Protein AF-A0A171ALT9-F1 (afdb_monomer_lite)

Foldseek 3Di:
DDDDDDDDPPPPPDDDDDDDDDDDDDDDDDDDDDDDDDDDDDDDDDDDQWDKDKDKDWDQDPVVRDIDIKIWIDTRPDIDMDD

InterPro domains:
  IPR051217 Insect Cuticle Structural [PTHR12236] (17-83)

Sequence (83 aa):
VVDLDMLRTAVVAAAPVAVAHAAPVAVTHAAPAVAVAAHAKHVVDYVDPHPAYQFDYSVHDAHTGDVKHQSESRDGDVVHGSY

Structure (mmCIF, N/CA/C/O backbone):
data_AF-A0A171ALT9-F1
#
_entry.id   AF-A0A171ALT9-F1
#
loop_
_atom_site.group_PDB
_atom_site.id
_atom_site.type_symbol
_atom_site.label_atom_id
_atom_site.label_alt_id
_atom_site.label_comp_id
_atom_site.label_asym_id
_atom_site.label_entity_id
_atom_site.label_seq_id
_atom_site.pdbx_PDB_ins_code
_atom_site.Cartn_x
_atom_site.Cartn_y
_atom_site.Cartn_z
_atom_site.occupancy
_atom_site.B_iso_or_equiv
_atom_site.auth_seq_id
_atom_site.auth_comp_id
_atom_site.auth_asym_id
_atom_site.auth_atom_id
_atom_site.pdbx_PDB_model_num
ATOM 1 N N . VAL A 1 1 ? 87.758 -103.596 -12.948 1.00 46.41 1 VAL A N 1
ATOM 2 C CA . VAL A 1 1 ? 88.895 -102.774 -13.414 1.00 46.41 1 VAL A CA 1
ATOM 3 C C . VAL A 1 1 ? 88.359 -101.921 -14.547 1.00 46.41 1 VAL A C 1
ATOM 5 O O . VAL A 1 1 ? 87.854 -102.523 -15.483 1.00 46.41 1 VAL A O 1
ATOM 8 N N . VAL A 1 2 ? 88.433 -100.589 -14.375 1.00 39.16 2 VAL A N 1
ATOM 9 C CA . VAL A 1 2 ? 88.104 -99.472 -15.302 1.00 39.16 2 VAL A CA 1
ATOM 10 C C . VAL A 1 2 ? 86.650 -99.367 -15.815 1.00 39.16 2 VAL A C 1
ATOM 12 O O . VAL A 1 2 ? 85.989 -100.375 -16.002 1.00 39.16 2 VAL A O 1
ATOM 15 N N . ASP A 1 3 ? 86.055 -98.195 -16.035 1.00 42.22 3 ASP A N 1
ATOM 16 C CA . ASP A 1 3 ? 86.534 -96.816 -15.913 1.00 42.22 3 ASP A CA 1
ATOM 17 C C . ASP A 1 3 ? 85.348 -95.884 -15.648 1.00 42.22 3 ASP A C 1
ATOM 19 O O . ASP A 1 3 ? 84.219 -96.137 -16.075 1.00 42.22 3 ASP A O 1
ATOM 23 N N . LEU A 1 4 ? 85.648 -94.828 -14.904 1.00 55.66 4 LEU A N 1
ATOM 24 C CA . LEU A 1 4 ? 84.831 -93.644 -14.717 1.00 55.66 4 LEU A CA 1
ATOM 25 C C . LEU A 1 4 ? 84.870 -92.823 -16.014 1.00 55.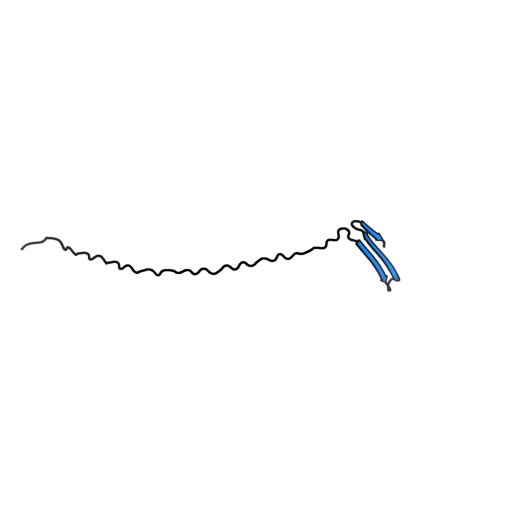66 4 LEU A C 1
ATOM 27 O O . LEU A 1 4 ? 85.854 -92.871 -16.732 1.00 55.66 4 LEU A O 1
ATOM 31 N N . ASP A 1 5 ? 83.857 -91.990 -16.221 1.00 56.19 5 ASP A N 1
ATOM 32 C CA . ASP A 1 5 ? 83.859 -90.914 -17.214 1.00 56.19 5 ASP A CA 1
ATOM 33 C C . ASP A 1 5 ? 83.605 -91.339 -18.664 1.00 56.19 5 ASP A C 1
ATOM 35 O O . ASP A 1 5 ? 84.415 -91.954 -19.341 1.00 56.19 5 ASP A O 1
ATOM 39 N N . MET A 1 6 ? 82.439 -90.951 -19.166 1.00 48.25 6 MET A N 1
ATOM 40 C CA . MET A 1 6 ? 82.357 -90.069 -20.328 1.00 48.25 6 MET A CA 1
ATOM 41 C C . MET A 1 6 ? 80.894 -90.017 -20.740 1.00 48.25 6 MET A C 1
ATOM 43 O O . MET A 1 6 ? 80.340 -90.889 -21.395 1.00 48.25 6 MET A O 1
ATOM 47 N N . LEU A 1 7 ? 80.210 -89.024 -20.196 1.00 46.97 7 LEU A N 1
ATOM 48 C CA . LEU A 1 7 ? 79.917 -87.804 -20.935 1.00 46.97 7 LEU A CA 1
ATOM 49 C C . LEU A 1 7 ? 78.582 -87.930 -21.673 1.00 46.97 7 LEU A C 1
ATOM 51 O O . LEU A 1 7 ? 78.414 -88.685 -22.622 1.00 46.97 7 LEU A O 1
ATOM 55 N N . ARG A 1 8 ? 77.703 -87.004 -21.286 1.00 53.38 8 ARG A N 1
ATOM 56 C CA . ARG A 1 8 ? 76.660 -86.408 -22.126 1.00 53.38 8 ARG A CA 1
ATOM 57 C C . ARG A 1 8 ? 75.386 -87.229 -22.254 1.00 53.38 8 ARG A C 1
ATOM 59 O O . ARG A 1 8 ? 74.944 -87.601 -23.334 1.00 53.38 8 ARG A O 1
ATOM 66 N N . THR A 1 9 ? 74.685 -87.276 -21.126 1.00 43.81 9 THR A N 1
ATOM 67 C CA . THR A 1 9 ? 73.242 -87.026 -21.097 1.00 43.81 9 THR A CA 1
ATOM 68 C C . THR A 1 9 ? 72.934 -85.735 -21.867 1.00 43.81 9 THR A C 1
ATOM 70 O O . THR A 1 9 ? 72.994 -84.638 -21.317 1.00 43.81 9 THR A O 1
ATOM 73 N N . ALA A 1 10 ? 72.622 -85.850 -23.155 1.00 44.91 10 ALA A N 1
ATOM 74 C CA . ALA A 1 10 ? 71.876 -84.830 -23.877 1.00 44.91 10 ALA A CA 1
ATOM 75 C C . ALA A 1 10 ? 70.389 -85.143 -23.680 1.00 44.91 10 ALA A C 1
ATOM 77 O O . ALA A 1 10 ? 69.756 -85.789 -24.513 1.00 44.91 10 ALA A O 1
ATOM 78 N N . VAL A 1 11 ? 69.835 -84.736 -22.535 1.00 47.00 11 VAL A N 1
ATOM 79 C CA . VAL A 1 11 ? 68.378 -84.640 -22.408 1.00 47.00 11 VAL A CA 1
ATOM 80 C C . VAL A 1 11 ? 67.951 -83.527 -23.354 1.00 47.00 11 VAL A C 1
ATOM 82 O O . VAL A 1 11 ? 68.240 -82.352 -23.132 1.00 47.00 11 VAL A O 1
ATOM 85 N N . VAL A 1 12 ? 67.317 -83.922 -24.455 1.00 52.47 12 VAL A N 1
ATOM 86 C CA . VAL A 1 12 ? 66.616 -83.015 -25.358 1.00 52.47 12 VAL A CA 1
ATOM 87 C C . VAL A 1 12 ? 65.504 -82.367 -24.543 1.00 52.47 12 VAL A C 1
ATOM 89 O O . VAL A 1 12 ? 64.517 -83.012 -24.192 1.00 52.47 12 VAL A O 1
ATOM 92 N N . ALA A 1 13 ? 65.684 -81.097 -24.193 1.00 56.62 13 ALA A N 1
ATOM 93 C CA . ALA A 1 13 ? 64.630 -80.305 -23.588 1.00 56.62 13 ALA A CA 1
ATOM 94 C C . ALA A 1 13 ? 63.563 -80.040 -24.661 1.00 56.62 13 ALA A C 1
ATOM 96 O O . ALA A 1 13 ? 63.742 -79.194 -25.536 1.00 56.62 13 ALA A O 1
ATOM 97 N N . ALA A 1 14 ? 62.466 -80.796 -24.626 1.00 58.62 14 ALA A N 1
ATOM 98 C CA . ALA A 1 14 ? 61.291 -80.506 -25.435 1.00 58.62 14 ALA A CA 1
ATOM 99 C C . ALA A 1 14 ? 60.638 -79.221 -24.901 1.00 58.62 14 ALA A C 1
ATOM 101 O O . ALA A 1 14 ? 60.095 -79.202 -23.797 1.00 58.62 14 ALA A O 1
ATOM 102 N N . ALA A 1 15 ? 60.740 -78.13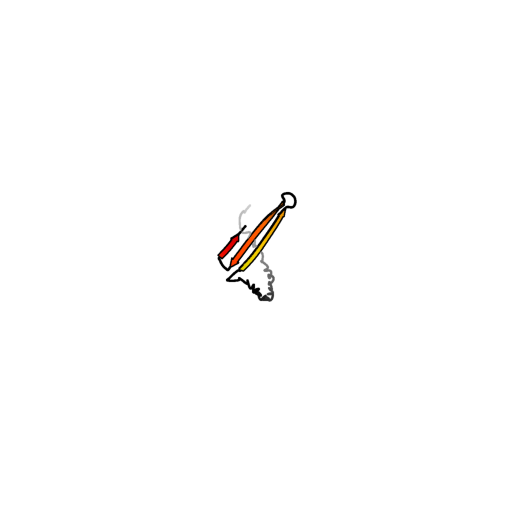2 -25.663 1.00 55.38 15 ALA A N 1
ATOM 103 C CA . ALA A 1 15 ? 60.093 -76.870 -25.326 1.00 55.38 15 ALA A CA 1
ATOM 104 C C . ALA A 1 15 ? 58.568 -76.990 -25.517 1.00 55.38 15 ALA A C 1
ATOM 106 O O . ALA A 1 15 ? 58.126 -77.601 -26.495 1.00 55.38 15 ALA A O 1
ATOM 107 N N . PRO A 1 16 ? 57.743 -76.417 -24.623 1.00 60.19 16 PRO A N 1
ATOM 108 C CA . PRO A 1 16 ? 56.298 -76.461 -24.784 1.00 60.19 16 PRO A CA 1
ATOM 109 C C . PRO A 1 16 ? 55.881 -75.605 -25.986 1.00 60.19 16 PRO A C 1
ATOM 111 O O . PRO A 1 16 ? 56.256 -74.438 -26.099 1.00 60.19 16 PRO A O 1
ATOM 114 N N . VAL A 1 17 ? 55.085 -76.184 -26.885 1.00 61.72 17 VAL A N 1
ATOM 115 C CA . VAL A 1 17 ? 54.462 -75.456 -27.995 1.00 61.72 17 VAL A CA 1
ATOM 116 C C . VAL A 1 17 ? 53.307 -74.633 -27.431 1.00 61.72 17 VAL A C 1
ATOM 118 O O . VAL A 1 17 ? 52.339 -75.186 -26.911 1.00 61.72 17 VAL A O 1
ATOM 121 N N . ALA A 1 18 ? 53.407 -73.308 -27.519 1.00 62.34 18 ALA A N 1
ATOM 122 C CA . ALA A 1 18 ? 52.323 -72.416 -27.131 1.00 62.34 18 ALA A CA 1
ATOM 123 C C . ALA A 1 18 ? 51.217 -72.449 -28.197 1.00 62.34 18 ALA A C 1
ATOM 125 O O . ALA A 1 18 ? 51.447 -72.106 -29.356 1.00 62.34 18 ALA A O 1
ATOM 126 N N . VAL A 1 19 ? 50.011 -72.857 -27.804 1.00 61.88 19 VAL A N 1
ATOM 127 C CA . VAL A 1 19 ? 48.820 -72.780 -28.656 1.00 61.88 19 VAL A CA 1
ATOM 128 C C . VAL A 1 19 ? 48.208 -71.391 -28.490 1.00 61.88 19 VAL A C 1
ATOM 130 O O . VAL A 1 19 ? 47.832 -70.999 -27.387 1.00 61.88 19 VAL A O 1
ATOM 133 N N . ALA A 1 20 ? 48.128 -70.626 -29.579 1.00 66.75 20 ALA A N 1
ATOM 134 C CA . ALA A 1 20 ? 47.478 -69.321 -29.576 1.00 66.75 20 ALA A CA 1
ATOM 135 C C . ALA A 1 20 ? 45.952 -69.494 -29.653 1.00 66.75 20 ALA A C 1
ATOM 137 O O . ALA A 1 20 ? 45.436 -70.094 -30.596 1.00 66.75 20 ALA A O 1
ATOM 138 N N . HIS A 1 21 ? 45.226 -68.955 -28.673 1.00 57.44 21 HIS A N 1
ATOM 139 C CA . HIS A 1 21 ? 43.765 -68.897 -28.697 1.00 57.44 21 HIS A CA 1
ATOM 140 C C . HIS A 1 21 ? 43.301 -67.576 -29.323 1.00 57.44 21 HIS A C 1
ATOM 142 O O . HIS A 1 21 ? 43.801 -66.508 -28.970 1.00 57.44 21 HIS A O 1
ATOM 148 N N . ALA A 1 22 ? 42.348 -67.640 -30.257 1.00 70.19 22 ALA A N 1
ATOM 149 C CA . ALA A 1 22 ? 41.760 -66.450 -30.864 1.00 70.19 22 ALA A CA 1
ATOM 150 C C . ALA A 1 22 ? 40.891 -65.696 -29.842 1.00 70.19 22 ALA A C 1
ATOM 152 O O . ALA A 1 22 ? 40.025 -66.289 -29.197 1.00 70.19 22 ALA A O 1
ATOM 153 N N . ALA A 1 23 ? 41.127 -64.390 -29.701 1.00 71.00 23 ALA A N 1
ATOM 154 C CA . ALA A 1 23 ? 40.360 -63.525 -28.811 1.00 71.00 23 ALA A CA 1
ATOM 155 C C . ALA A 1 23 ? 38.999 -63.147 -29.432 1.00 71.00 23 ALA A C 1
ATOM 157 O O . ALA A 1 23 ? 38.908 -62.992 -30.654 1.00 71.00 23 ALA A O 1
ATOM 158 N N . PRO A 1 24 ? 37.938 -62.970 -28.623 1.00 67.12 24 PRO A N 1
ATOM 159 C CA . PRO A 1 24 ? 36.638 -62.555 -29.135 1.00 67.12 24 PRO A CA 1
ATOM 160 C C . PRO A 1 24 ? 36.674 -61.103 -29.628 1.00 67.12 24 PRO A C 1
ATOM 162 O O . PRO A 1 24 ? 37.241 -60.22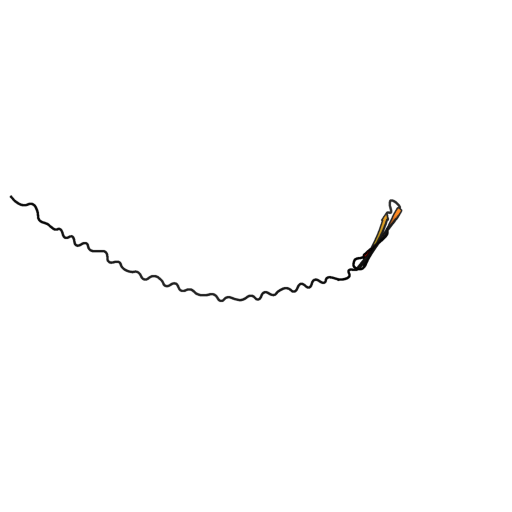0 -28.984 1.00 67.12 24 PRO A O 1
ATOM 165 N N . VAL A 1 25 ? 36.028 -60.854 -30.768 1.00 73.44 25 VAL A N 1
ATOM 166 C CA . VAL A 1 25 ? 35.861 -59.511 -31.336 1.00 73.44 25 VAL A CA 1
ATOM 167 C C . VAL A 1 25 ? 34.688 -58.822 -30.643 1.00 73.44 25 VAL A C 1
ATOM 169 O O . VAL A 1 25 ? 33.562 -59.316 -30.677 1.00 73.44 25 VAL A O 1
ATOM 172 N N . ALA A 1 26 ? 34.944 -57.672 -30.021 1.00 71.00 26 ALA A N 1
ATOM 173 C CA . ALA A 1 26 ? 33.894 -56.840 -29.448 1.00 71.00 26 ALA A CA 1
ATOM 174 C C . ALA A 1 26 ? 33.187 -56.044 -30.555 1.00 71.00 26 ALA A C 1
ATOM 176 O O . ALA A 1 26 ? 33.829 -55.303 -31.299 1.00 71.00 26 ALA A O 1
ATOM 177 N N . VAL A 1 27 ? 31.863 -56.175 -30.642 1.00 69.81 27 VAL A N 1
ATOM 178 C CA . VAL A 1 27 ? 31.020 -55.366 -31.532 1.00 69.81 27 VAL A CA 1
ATOM 179 C C . VAL A 1 27 ? 30.289 -54.328 -30.691 1.00 69.81 27 VAL A C 1
ATOM 181 O O . VAL A 1 27 ? 29.543 -54.675 -29.774 1.00 69.81 27 VAL A O 1
ATOM 184 N N . THR A 1 28 ? 30.507 -53.052 -30.994 1.00 72.88 28 THR A N 1
ATOM 185 C CA . THR A 1 28 ? 29.833 -51.930 -30.339 1.00 72.88 28 THR A CA 1
ATOM 186 C C . THR A 1 28 ? 28.673 -51.442 -31.205 1.00 72.88 28 THR A C 1
ATOM 188 O O . THR A 1 28 ? 28.807 -51.274 -32.414 1.00 72.88 28 THR A O 1
ATOM 191 N N . HIS A 1 29 ? 27.517 -51.208 -30.582 1.00 66.44 29 HIS A N 1
ATOM 192 C CA . HIS A 1 29 ? 26.365 -50.584 -31.230 1.00 66.44 29 HIS A CA 1
ATOM 193 C C . HIS A 1 29 ? 26.189 -49.174 -30.666 1.00 66.44 29 HIS A C 1
ATOM 195 O O . HIS A 1 29 ? 26.110 -48.997 -29.450 1.00 66.44 29 HIS A O 1
ATOM 201 N N . ALA A 1 30 ? 26.144 -48.172 -31.544 1.00 75.62 30 ALA A N 1
ATOM 202 C CA . ALA A 1 30 ? 25.884 -46.789 -31.162 1.00 75.62 30 ALA A CA 1
ATOM 203 C C . ALA A 1 30 ? 24.370 -46.536 -31.081 1.00 75.62 30 ALA A C 1
ATOM 205 O O . ALA A 1 30 ? 23.635 -46.848 -32.019 1.00 75.62 30 ALA A O 1
ATOM 206 N N . ALA A 1 31 ? 23.908 -45.960 -29.970 1.00 76.31 31 ALA A N 1
ATOM 207 C CA . ALA A 1 31 ? 22.525 -45.513 -29.823 1.00 76.31 31 ALA A CA 1
ATOM 208 C C . ALA A 1 31 ? 22.316 -44.152 -30.522 1.00 76.31 31 ALA A C 1
ATOM 210 O O . ALA A 1 31 ? 23.222 -43.314 -30.495 1.00 76.31 31 ALA A O 1
ATOM 211 N N . PRO A 1 32 ? 21.141 -43.895 -31.127 1.00 73.50 32 PRO A N 1
ATOM 212 C CA . PRO A 1 32 ? 20.853 -42.603 -31.736 1.00 73.50 32 PRO A CA 1
ATOM 213 C C . PRO A 1 32 ? 20.678 -41.525 -30.659 1.00 73.50 32 PRO A C 1
ATOM 215 O O . PRO A 1 32 ? 19.916 -41.692 -29.706 1.00 73.50 32 PRO A O 1
ATOM 218 N N . ALA A 1 33 ? 21.367 -40.397 -30.828 1.00 76.94 33 ALA A N 1
ATOM 219 C CA . ALA A 1 33 ? 21.179 -39.222 -29.989 1.00 76.94 33 ALA A CA 1
ATOM 220 C C . ALA A 1 33 ? 19.918 -38.465 -30.433 1.00 76.94 33 ALA A C 1
ATOM 222 O O . ALA A 1 33 ? 19.834 -37.998 -31.569 1.00 76.94 33 ALA A O 1
ATOM 223 N N . VAL A 1 34 ? 18.942 -38.333 -29.534 1.00 76.19 34 VAL A N 1
ATOM 224 C CA . VAL A 1 34 ? 17.749 -37.506 -29.756 1.00 76.19 34 VAL A CA 1
ATOM 225 C C . VAL A 1 34 ? 18.004 -36.129 -29.155 1.00 76.19 34 VAL A C 1
ATOM 227 O O . VAL A 1 34 ? 18.184 -35.995 -27.945 1.00 76.19 34 VAL A O 1
ATOM 230 N N . ALA A 1 35 ? 18.028 -35.099 -29.998 1.00 76.19 35 ALA A N 1
ATOM 231 C CA . ALA A 1 35 ? 18.113 -33.720 -29.541 1.00 76.19 35 ALA A CA 1
ATOM 232 C C . ALA A 1 35 ? 16.754 -33.279 -28.977 1.00 76.19 35 ALA A C 1
ATOM 234 O O . ALA A 1 35 ? 15.754 -33.253 -29.694 1.00 76.19 35 ALA A O 1
ATOM 235 N N . VAL A 1 36 ? 16.719 -32.918 -27.694 1.00 74.50 36 VAL A N 1
ATOM 236 C CA . VAL A 1 36 ? 15.559 -32.264 -27.078 1.00 74.50 36 VAL A CA 1
ATOM 237 C C . VAL A 1 36 ? 15.738 -30.760 -27.242 1.00 74.50 36 VAL A C 1
ATOM 239 O O . VAL A 1 36 ? 16.684 -30.181 -26.708 1.00 74.50 36 VAL A O 1
ATOM 242 N N . ALA A 1 37 ? 14.841 -30.120 -27.991 1.00 76.12 37 ALA A N 1
ATOM 243 C CA . ALA A 1 37 ? 14.818 -28.668 -28.088 1.00 76.12 37 ALA A CA 1
ATOM 244 C C . ALA A 1 37 ? 14.395 -28.076 -26.735 1.00 76.12 37 ALA A C 1
ATOM 246 O O . ALA A 1 37 ? 13.309 -28.361 -26.229 1.00 76.12 37 ALA A O 1
ATOM 247 N N . ALA A 1 38 ? 15.254 -27.248 -26.144 1.00 74.44 38 ALA A N 1
ATOM 248 C CA . ALA A 1 38 ? 14.900 -26.484 -24.959 1.00 74.44 38 ALA A CA 1
ATOM 249 C C . ALA A 1 38 ? 13.932 -25.361 -25.360 1.00 74.44 38 ALA A C 1
ATOM 251 O O . ALA A 1 38 ? 14.311 -24.420 -26.057 1.00 74.44 38 ALA A O 1
ATOM 252 N N . HIS A 1 39 ? 12.678 -25.444 -24.917 1.00 71.44 39 HIS A N 1
ATOM 253 C CA . HIS A 1 39 ? 11.760 -24.313 -24.995 1.00 71.44 39 HIS A CA 1
ATOM 254 C C . HIS A 1 39 ? 12.050 -23.346 -23.847 1.00 71.44 39 HIS A C 1
ATOM 256 O O . HIS A 1 39 ? 11.728 -23.619 -22.689 1.00 71.44 39 HIS A O 1
ATOM 262 N N . ALA A 1 40 ? 12.665 -22.208 -24.170 1.00 74.62 40 ALA A N 1
ATOM 263 C CA . ALA A 1 40 ? 12.780 -21.096 -23.239 1.00 74.62 40 ALA A CA 1
ATOM 264 C C . ALA A 1 40 ? 11.373 -20.558 -22.932 1.00 74.62 40 ALA A C 1
ATOM 266 O O . ALA A 1 40 ? 10.634 -20.160 -23.833 1.00 74.62 40 ALA A O 1
ATOM 267 N N . LYS A 1 41 ? 10.988 -20.567 -21.653 1.00 72.94 41 LYS A N 1
ATOM 268 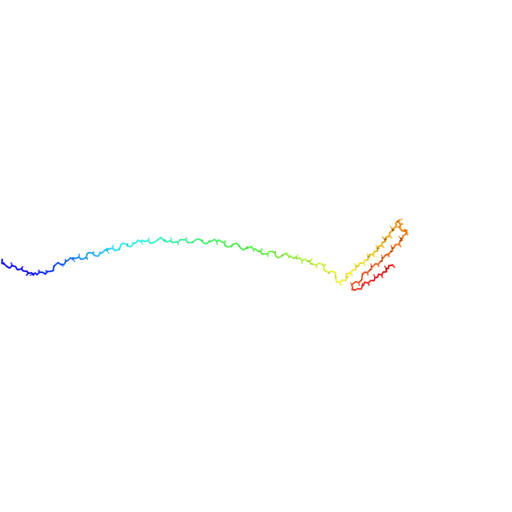C CA . LYS A 1 41 ? 9.759 -19.916 -21.195 1.00 72.94 41 LYS A CA 1
ATOM 269 C C . LYS A 1 41 ? 9.984 -18.405 -21.251 1.00 72.94 41 LYS A C 1
ATOM 271 O O . LYS A 1 41 ? 10.840 -17.897 -20.534 1.00 72.94 41 LYS A O 1
ATOM 276 N N . HIS A 1 42 ? 9.224 -17.697 -22.081 1.00 69.50 42 HIS A N 1
ATOM 277 C CA . HIS A 1 42 ? 9.144 -16.241 -22.003 1.00 69.50 42 HIS A CA 1
ATOM 278 C C . HIS A 1 42 ? 8.347 -15.866 -20.749 1.00 69.50 42 HIS A C 1
ATOM 280 O O . HIS A 1 42 ? 7.123 -15.981 -20.734 1.00 69.50 42 HIS A O 1
ATOM 286 N N . VAL A 1 43 ? 9.043 -15.458 -19.688 1.00 73.44 43 VAL A N 1
ATOM 287 C CA . VAL A 1 43 ? 8.428 -14.759 -18.555 1.00 73.44 43 VAL A CA 1
ATOM 288 C C . VAL A 1 43 ? 8.389 -13.283 -18.935 1.00 73.44 43 VAL A C 1
ATOM 290 O O . VAL A 1 43 ? 9.435 -12.679 -19.161 1.00 73.44 43 VAL A O 1
ATOM 293 N N . VAL A 1 44 ? 7.189 -12.729 -19.091 1.00 74.56 44 VAL A N 1
ATOM 294 C CA . VAL A 1 44 ? 6.994 -11.288 -19.276 1.00 74.56 44 VAL A CA 1
ATOM 295 C C . VAL A 1 44 ? 6.667 -10.712 -17.904 1.00 74.56 44 VAL A C 1
ATOM 297 O O . VAL A 1 44 ? 5.545 -10.874 -17.426 1.00 74.56 44 VAL A O 1
ATOM 300 N N . ASP A 1 45 ? 7.651 -10.078 -17.267 1.00 75.69 45 ASP A N 1
ATOM 301 C CA . ASP A 1 45 ? 7.418 -9.271 -16.069 1.00 75.69 45 ASP A CA 1
ATOM 302 C C . ASP A 1 45 ? 6.823 -7.925 -16.496 1.00 75.69 45 ASP A C 1
ATOM 304 O O . ASP A 1 45 ? 7.474 -7.115 -17.159 1.00 75.69 45 ASP A O 1
ATOM 308 N N . TYR A 1 46 ? 5.561 -7.692 -16.138 1.00 76.69 46 TYR A N 1
ATOM 309 C CA . TYR A 1 46 ? 4.904 -6.402 -16.326 1.00 76.69 46 TYR A CA 1
ATOM 310 C C . TYR A 1 46 ? 5.297 -5.476 -15.174 1.00 76.69 46 TYR A C 1
ATOM 312 O O . TYR A 1 46 ? 4.666 -5.476 -14.119 1.00 76.69 46 TYR A O 1
ATOM 320 N N . VAL A 1 47 ? 6.368 -4.709 -15.373 1.00 86.56 47 VAL A N 1
ATOM 321 C CA . VAL A 1 47 ? 6.769 -3.633 -14.459 1.00 86.56 47 VAL A CA 1
ATOM 322 C C . VAL A 1 47 ? 6.043 -2.356 -14.875 1.00 86.56 47 VAL A C 1
ATOM 324 O O . VAL A 1 47 ? 6.221 -1.887 -15.998 1.00 86.56 47 VAL A O 1
ATOM 327 N N . ASP A 1 48 ? 5.229 -1.802 -13.978 1.00 90.06 48 ASP A N 1
ATOM 328 C CA . ASP A 1 48 ? 4.633 -0.479 -14.161 1.00 90.06 48 ASP A CA 1
ATOM 329 C C . ASP A 1 48 ? 5.705 0.601 -13.915 1.00 90.06 48 ASP A C 1
ATOM 331 O O . ASP A 1 48 ? 6.242 0.668 -12.804 1.00 90.06 48 ASP A O 1
ATOM 335 N N . PRO A 1 49 ? 6.064 1.424 -14.921 1.00 91.88 49 PRO A N 1
ATOM 336 C CA . PRO A 1 49 ? 7.055 2.481 -14.749 1.00 91.88 49 PRO A CA 1
ATOM 337 C C . PRO A 1 49 ? 6.561 3.642 -13.873 1.00 91.88 49 PRO A C 1
ATOM 339 O O . PRO A 1 49 ? 7.387 4.458 -13.468 1.00 91.88 49 PRO A O 1
ATOM 342 N N . HIS A 1 50 ? 5.257 3.744 -13.590 1.00 94.94 50 HIS A N 1
ATOM 343 C CA . HIS A 1 50 ? 4.677 4.826 -12.791 1.00 94.94 50 HIS A CA 1
ATOM 344 C C . HIS A 1 50 ? 3.624 4.291 -11.803 1.00 94.94 50 HIS A C 1
ATOM 346 O O . HIS A 1 50 ? 2.425 4.505 -11.990 1.00 94.94 50 HIS A O 1
ATOM 352 N N . PRO A 1 51 ? 4.052 3.581 -10.740 1.00 94.56 51 PRO A N 1
ATOM 353 C CA . PRO A 1 51 ? 3.131 2.928 -9.820 1.00 94.56 51 PRO A CA 1
ATOM 354 C C . PRO A 1 51 ? 2.310 3.953 -9.035 1.00 94.56 51 PRO A C 1
ATOM 356 O O . PRO A 1 51 ? 2.860 4.871 -8.423 1.00 94.56 51 PRO A O 1
ATOM 359 N N . ALA A 1 52 ? 0.997 3.747 -8.985 1.00 96.75 52 ALA A N 1
ATOM 360 C CA . ALA A 1 52 ? 0.076 4.600 -8.245 1.00 96.75 52 ALA A CA 1
ATOM 361 C C . ALA A 1 52 ? -0.882 3.780 -7.373 1.00 96.75 52 ALA A C 1
ATOM 363 O O . ALA A 1 52 ? -1.338 2.704 -7.767 1.00 96.75 52 ALA A O 1
ATOM 364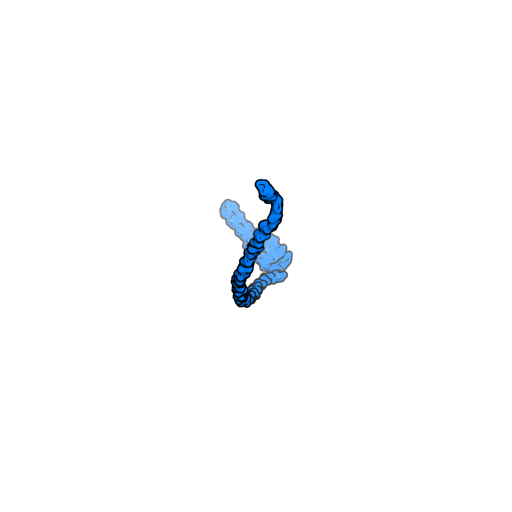 N N . TYR A 1 53 ? -1.197 4.297 -6.185 1.00 97.62 53 TYR A N 1
ATOM 365 C CA . TYR A 1 53 ? -2.219 3.733 -5.303 1.00 97.62 53 TYR A CA 1
ATOM 366 C C . TYR A 1 53 ? -2.880 4.811 -4.448 1.00 97.62 53 TYR A C 1
ATOM 368 O O . TYR A 1 53 ? -2.325 5.888 -4.232 1.00 97.62 53 TYR A O 1
ATOM 376 N N . GLN A 1 54 ? -4.049 4.475 -3.911 1.00 97.75 54 GLN A N 1
ATOM 377 C CA . GLN A 1 54 ? -4.766 5.272 -2.926 1.00 97.75 54 GLN A CA 1
ATOM 378 C C . GLN A 1 54 ? -5.322 4.329 -1.863 1.00 97.75 54 GLN A C 1
ATOM 380 O O . GLN A 1 54 ? -5.991 3.348 -2.198 1.00 97.75 54 GLN A O 1
ATOM 385 N N . PHE A 1 55 ? -5.042 4.625 -0.600 1.00 98.06 55 PHE A N 1
ATOM 386 C CA . PHE A 1 55 ? -5.573 3.898 0.541 1.00 98.06 55 PHE A CA 1
ATOM 387 C C . PHE A 1 55 ? -6.160 4.862 1.563 1.00 98.06 55 PHE A C 1
ATOM 389 O O . PHE A 1 55 ? -5.596 5.920 1.836 1.00 98.06 55 PHE A O 1
ATOM 396 N N . ASP A 1 56 ? -7.269 4.442 2.159 1.00 97.94 56 ASP A N 1
ATOM 397 C CA . ASP A 1 56 ? -7.967 5.162 3.211 1.00 97.94 56 ASP A CA 1
ATOM 398 C C . ASP A 1 56 ? -8.359 4.163 4.299 1.00 97.94 56 ASP A C 1
ATOM 400 O O . ASP A 1 56 ? -8.899 3.086 4.018 1.00 97.94 56 ASP A O 1
ATOM 404 N N . TYR A 1 57 ? -8.078 4.514 5.550 1.00 96.44 57 TYR A N 1
ATOM 405 C CA . TYR A 1 57 ? -8.326 3.669 6.710 1.00 96.44 57 TYR A CA 1
ATOM 406 C C . TYR A 1 57 ? -9.102 4.440 7.768 1.00 96.44 57 TYR A C 1
ATOM 408 O O . TYR A 1 57 ? -8.855 5.615 8.033 1.00 96.44 57 TYR A O 1
ATOM 416 N N . SER A 1 58 ? -10.030 3.749 8.422 1.00 96.56 58 SER A N 1
ATOM 417 C CA . SER A 1 58 ? -10.779 4.280 9.556 1.00 96.56 58 SER A CA 1
ATOM 418 C C . SER A 1 58 ? -10.833 3.255 10.681 1.00 96.56 58 SER A C 1
ATOM 420 O O . SER A 1 58 ? -11.006 2.057 10.451 1.00 96.56 58 SER A O 1
ATOM 422 N N . VAL A 1 59 ? -10.660 3.729 11.913 1.00 96.81 59 VAL A N 1
ATOM 423 C CA . VAL A 1 59 ? -10.787 2.916 13.126 1.00 96.81 59 VAL A CA 1
ATOM 424 C C . VAL A 1 59 ? -11.875 3.531 13.982 1.00 96.81 59 VAL A C 1
ATOM 426 O O . VAL A 1 59 ? -11.762 4.681 14.403 1.00 96.81 59 VAL A O 1
ATOM 429 N N . HIS A 1 60 ? -12.932 2.758 14.209 1.00 97.56 60 HIS A N 1
ATOM 430 C CA . HIS A 1 60 ? -14.047 3.126 15.072 1.00 97.56 60 HIS A CA 1
ATOM 431 C C . HIS A 1 60 ? -13.950 2.289 16.348 1.00 97.56 60 HIS A C 1
ATOM 433 O O . HIS A 1 60 ? -14.269 1.098 16.336 1.00 97.56 60 HIS A O 1
ATOM 439 N N . ASP A 1 61 ? -13.489 2.896 17.439 1.00 96.44 61 ASP A N 1
ATOM 440 C CA . ASP A 1 61 ? -13.387 2.236 18.739 1.00 96.44 61 ASP A CA 1
ATOM 441 C C . ASP A 1 61 ? -14.646 2.523 19.567 1.00 96.44 61 ASP A C 1
ATOM 443 O O . ASP A 1 61 ? -14.829 3.615 20.097 1.00 96.44 61 ASP A O 1
ATOM 447 N N . ALA A 1 62 ? -15.535 1.536 19.691 1.00 96.25 62 ALA A N 1
ATOM 448 C CA . ALA A 1 62 ? -16.762 1.683 20.475 1.00 96.25 62 ALA A CA 1
ATOM 449 C C . ALA A 1 62 ? -16.523 1.714 21.997 1.00 96.25 62 ALA A C 1
ATOM 451 O O . ALA A 1 62 ? -17.413 2.122 22.742 1.00 96.25 62 ALA A O 1
ATOM 452 N N . HIS A 1 63 ? -15.360 1.259 22.472 1.00 96.56 63 HIS A N 1
ATOM 453 C CA . HIS A 1 63 ? -15.031 1.231 23.893 1.00 96.56 63 HIS A CA 1
ATOM 454 C C . HIS A 1 63 ? -14.504 2.585 24.376 1.00 96.56 63 HIS A C 1
ATOM 456 O O . HIS A 1 63 ? -14.922 3.048 25.437 1.00 96.56 63 HIS A O 1
ATOM 462 N N . THR A 1 64 ? -13.625 3.233 23.604 1.00 96.31 64 THR A N 1
ATOM 463 C CA . THR A 1 64 ? -13.123 4.584 23.923 1.00 96.31 64 THR A CA 1
ATOM 464 C C . THR A 1 64 ? -13.970 5.701 23.314 1.00 96.31 64 THR A C 1
ATOM 466 O O . THR A 1 64 ? -13.965 6.818 23.826 1.00 96.31 64 THR A O 1
ATOM 469 N N . GLY A 1 65 ? -14.716 5.409 22.246 1.00 95.31 65 GLY A N 1
ATOM 470 C CA . GLY A 1 65 ? -15.446 6.394 21.447 1.00 95.31 65 GLY A CA 1
ATOM 471 C C . GLY A 1 65 ? -14.578 7.120 20.415 1.00 95.31 65 GLY A C 1
ATOM 472 O O . GLY A 1 65 ? -15.076 8.022 19.740 1.00 95.31 65 GLY A O 1
ATOM 473 N N . ASP A 1 66 ? -13.301 6.752 20.280 1.00 96.69 66 ASP A N 1
ATOM 474 C CA . ASP A 1 66 ? -12.400 7.385 19.322 1.00 96.69 66 ASP A CA 1
ATOM 475 C C . ASP A 1 66 ? -12.732 6.971 17.887 1.00 96.69 66 ASP A C 1
ATOM 477 O O . ASP A 1 66 ? -12.862 5.786 17.564 1.00 96.69 66 ASP A O 1
ATOM 481 N N . VAL A 1 67 ? -12.751 7.963 16.999 1.00 96.12 67 VAL A N 1
ATOM 482 C CA . VAL A 1 67 ? -12.764 7.752 15.553 1.00 96.12 67 VAL A CA 1
ATOM 483 C C . VAL A 1 67 ? -11.477 8.329 14.988 1.00 96.12 67 VAL A C 1
ATOM 485 O O . VAL A 1 67 ? -11.221 9.527 15.101 1.00 96.12 67 VAL A O 1
ATOM 488 N N . LYS A 1 68 ? -10.655 7.460 14.404 1.00 96.31 68 LYS A N 1
ATOM 489 C CA . LYS A 1 68 ? -9.390 7.819 13.752 1.00 96.31 68 LYS A CA 1
ATOM 490 C C . LYS A 1 68 ? -9.514 7.573 12.260 1.00 96.31 68 LYS A C 1
ATOM 492 O O . LYS A 1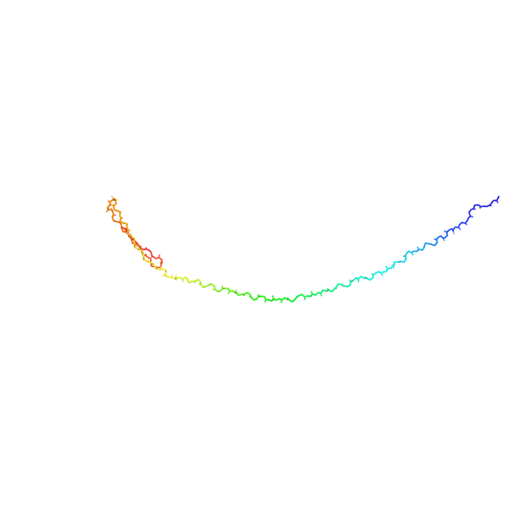 68 ? -10.126 6.585 11.850 1.00 96.31 68 LYS A O 1
ATOM 497 N N . HIS A 1 69 ? -8.914 8.452 11.475 1.00 97.81 69 HIS A N 1
ATOM 498 C CA . HIS A 1 69 ? -8.850 8.340 10.028 1.00 97.81 69 HIS A CA 1
ATOM 499 C C . HIS A 1 69 ? -7.389 8.421 9.590 1.00 97.81 69 HIS A C 1
ATOM 501 O O . HIS A 1 69 ? -6.573 9.014 10.278 1.00 97.81 69 HIS A O 1
ATOM 507 N N . GLN A 1 70 ? -7.040 7.795 8.477 1.00 98.06 70 GLN A N 1
ATOM 508 C CA . GLN A 1 70 ? -5.728 7.926 7.857 1.00 98.06 70 GLN A CA 1
ATOM 509 C C . GLN A 1 70 ? -5.914 7.791 6.352 1.00 98.06 70 GLN A C 1
ATOM 511 O O . GLN A 1 70 ? -6.714 6.969 5.906 1.00 98.06 70 GLN A O 1
ATOM 516 N N . SER A 1 71 ? -5.200 8.605 5.585 1.00 98.06 71 SER A N 1
ATOM 517 C CA . SER A 1 71 ? -5.166 8.489 4.127 1.00 98.06 71 SER A CA 1
ATOM 518 C C . SER A 1 71 ? -3.727 8.485 3.634 1.00 98.06 71 SER A C 1
ATOM 520 O O . SER A 1 71 ? -2.882 9.201 4.180 1.00 98.06 71 SER A O 1
ATOM 522 N N . GLU A 1 72 ? -3.451 7.687 2.606 1.00 98.38 72 GLU A N 1
ATOM 523 C CA . GLU A 1 72 ? -2.163 7.635 1.919 1.00 98.38 72 GLU A CA 1
ATOM 524 C C . GLU A 1 72 ? -2.360 7.460 0.410 1.00 98.38 72 GLU A C 1
ATOM 526 O O . GLU A 1 72 ? -3.101 6.592 -0.047 1.00 98.38 72 GLU A O 1
ATOM 531 N N . SER A 1 73 ? -1.653 8.266 -0.374 1.00 98.12 73 SER A N 1
ATOM 532 C CA . SER A 1 73 ? -1.635 8.209 -1.832 1.00 98.12 73 SER A CA 1
ATOM 533 C C . SER A 1 73 ? -0.206 8.115 -2.340 1.00 98.12 73 SER A C 1
ATOM 535 O O . SER A 1 73 ? 0.668 8.825 -1.832 1.00 98.12 73 SER A O 1
ATOM 537 N N . ARG A 1 74 ? 0.012 7.341 -3.400 1.00 97.81 74 ARG A N 1
ATOM 538 C CA . ARG A 1 74 ? 1.268 7.325 -4.149 1.00 97.81 74 ARG A CA 1
ATOM 539 C C . ARG A 1 74 ? 1.034 7.688 -5.604 1.00 97.81 74 ARG A C 1
ATOM 541 O O . ARG A 1 74 ? 0.127 7.151 -6.234 1.00 97.81 74 ARG A O 1
ATOM 548 N N . ASP A 1 75 ? 1.922 8.522 -6.121 1.00 97.44 75 ASP A N 1
ATOM 549 C CA . ASP A 1 75 ? 2.020 8.886 -7.528 1.00 97.44 75 ASP A CA 1
ATOM 550 C C . ASP A 1 75 ? 3.480 8.741 -7.983 1.00 97.44 75 ASP A C 1
ATOM 552 O O . ASP A 1 75 ? 4.336 9.579 -7.683 1.00 97.44 75 ASP A O 1
ATOM 556 N N . GLY A 1 76 ? 3.799 7.622 -8.637 1.00 95.88 76 GLY A N 1
ATOM 557 C CA . GLY A 1 76 ? 5.156 7.303 -9.083 1.00 95.88 76 GLY A CA 1
ATOM 558 C C . GLY A 1 76 ? 6.124 7.138 -7.913 1.00 95.88 76 GLY A C 1
ATOM 559 O O . GLY A 1 76 ? 6.082 6.138 -7.201 1.00 95.88 76 GLY A O 1
ATOM 560 N N . ASP A 1 77 ? 6.999 8.118 -7.702 1.00 95.44 77 ASP A N 1
ATOM 561 C CA . ASP A 1 77 ? 7.992 8.128 -6.616 1.00 95.44 77 ASP A CA 1
ATOM 562 C C . ASP A 1 77 ? 7.567 8.969 -5.405 1.00 95.44 77 ASP A C 1
ATOM 564 O O . ASP A 1 77 ? 8.270 9.011 -4.392 1.00 95.44 77 ASP A O 1
ATOM 568 N N . VAL A 1 78 ? 6.422 9.648 -5.491 1.00 97.25 78 VAL A N 1
ATOM 569 C CA . VAL A 1 78 ? 5.946 10.561 -4.453 1.00 97.25 78 VAL A CA 1
ATOM 570 C C . VAL A 1 78 ? 4.834 9.899 -3.650 1.00 97.25 78 VAL A C 1
ATOM 572 O O . VAL A 1 78 ? 3.888 9.357 -4.214 1.00 97.25 78 VAL A O 1
ATOM 575 N N . VAL A 1 79 ? 4.940 9.966 -2.321 1.00 97.94 79 VAL A N 1
ATOM 576 C CA . VAL A 1 79 ? 3.908 9.501 -1.385 1.00 97.94 79 VAL A CA 1
ATOM 577 C C . VAL A 1 79 ? 3.446 10.673 -0.524 1.00 97.94 79 VAL A C 1
ATOM 579 O O . VAL A 1 79 ? 4.260 11.445 -0.011 1.00 97.94 79 VAL A O 1
ATOM 582 N N . HIS A 1 80 ? 2.134 10.796 -0.354 1.00 97.94 80 HIS A N 1
ATOM 583 C CA . HIS A 1 80 ? 1.481 11.779 0.506 1.00 97.94 80 HIS A CA 1
ATOM 584 C C . HIS A 1 80 ? 0.526 11.075 1.465 1.00 97.94 80 HIS A C 1
ATOM 586 O O . HIS A 1 80 ? -0.052 10.053 1.111 1.00 97.94 80 HIS A O 1
ATOM 592 N N . GLY A 1 81 ? 0.322 11.633 2.658 1.00 97.31 81 GLY A N 1
ATOM 593 C CA . GLY A 1 81 ? -0.657 11.096 3.596 1.00 97.31 81 GLY A CA 1
ATOM 594 C C . GLY A 1 81 ? -0.914 11.989 4.803 1.00 97.31 81 GLY A C 1
ATOM 595 O O . GLY A 1 81 ? -0.165 12.933 5.071 1.00 97.31 81 GLY A O 1
ATOM 596 N N . SER A 1 82 ? -1.997 11.690 5.514 1.00 95.31 82 SER A N 1
ATOM 597 C CA . SER A 1 82 ? -2.446 12.387 6.725 1.00 95.31 82 SER A CA 1
ATOM 598 C C . SER A 1 82 ? -3.141 11.428 7.696 1.00 95.31 82 SER A C 1
ATOM 600 O O . SER A 1 82 ? -3.583 10.352 7.290 1.00 95.31 82 SER A O 1
ATOM 602 N N . TYR A 1 83 ? -3.222 11.829 8.969 1.00 94.12 83 TYR A N 1
ATOM 603 C CA . TYR A 1 83 ? -3.899 11.137 10.073 1.00 94.12 83 TYR A CA 1
ATOM 604 C C . TYR A 1 83 ? -4.887 12.092 10.752 1.00 94.12 83 TYR A C 1
ATOM 606 O O . TYR A 1 83 ? -4.546 13.296 10.817 1.00 94.12 83 TYR A O 1
#

Organism: Triatoma infestans (NCBI:txid30076)

pLDDT: mean 78.41, std 18.15, range [39.16, 98.38]

Secondary structure (DSSP, 8-state):
--------------PPPPPPPPPPPP---PPPPPPPP-----------SS-EEEEEEEEE-TTT--EEEEEEEEETTEEEEE-

Radius of gyration: 51.84 Å; chains: 1; bounding box: 106×115×56 Å